Protein AF-A0A2V6DS39-F1 (afdb_monomer_lite)

Radius of gyration: 12.54 Å; chains: 1; bounding box: 29×24×33 Å

Foldseek 3Di:
DVPAAPLQVVLCCVVCVVWDFPDKDWDQDPNFIKIWTFTCDPNFTKTFIAGSNSHTPDIDGPVVVVVVVVVVVPD

Sequence (75 aa):
MKDLPAAVQTTFKDKAGNDQIFRIEKETRKGKECHEAIVNKDAKETAIQVDTAGKYLGTHDEKTEREKAEKAEKH

pLDDT: mean 82.41, std 11.46, range [42.5, 92.12]

Secondary structure (DSSP, 8-state):
-TTS-HHHHHHHHHHHTTS-EEEEEEEEETTEEEEEEEEEETTEEEEEEEETTS-EEEEEEHHHHHHHHHHHTT-

Structure (mmCIF, N/CA/C/O backbone):
data_AF-A0A2V6DS39-F1
#
_entry.id   AF-A0A2V6DS39-F1
#
loop_
_atom_site.group_PDB
_atom_site.id
_atom_site.type_symbol
_atom_site.label_atom_id
_atom_site.label_alt_id
_atom_site.label_comp_id
_atom_site.label_asym_id
_atom_site.label_entity_id
_atom_site.label_seq_id
_atom_site.pdbx_PDB_ins_code
_atom_site.Cartn_x
_atom_site.Cartn_y
_atom_site.Cartn_z
_atom_site.occupancy
_atom_site.B_iso_or_equiv
_atom_site.auth_seq_id
_atom_site.auth_comp_id
_atom_site.auth_asym_id
_atom_site.auth_atom_id
_atom_site.pdbx_PDB_model_num
ATOM 1 N N . MET A 1 1 ? -1.334 -12.146 1.172 1.00 59.97 1 MET A N 1
ATOM 2 C CA . MET A 1 1 ? -2.374 -11.323 0.504 1.00 59.97 1 MET A CA 1
ATOM 3 C C . MET A 1 1 ? -3.804 -11.700 0.890 1.00 59.97 1 MET A C 1
ATOM 5 O O . MET A 1 1 ? -4.661 -10.843 0.754 1.00 59.97 1 MET A O 1
ATOM 9 N N . LYS A 1 2 ? -4.101 -12.936 1.333 1.00 60.88 2 LYS A N 1
ATOM 10 C CA . LYS A 1 2 ? -5.486 -13.365 1.623 1.00 60.88 2 LYS A CA 1
ATOM 11 C C . LYS A 1 2 ? -6.084 -12.747 2.893 1.00 60.88 2 LYS A C 1
ATOM 13 O O . LYS A 1 2 ? -7.297 -12.630 2.974 1.00 60.88 2 LYS A O 1
ATOM 18 N N . ASP A 1 3 ? -5.238 -12.291 3.810 1.00 72.25 3 ASP A N 1
ATOM 19 C CA . ASP A 1 3 ? -5.634 -11.577 5.031 1.00 72.25 3 ASP A CA 1
ATOM 20 C C . ASP A 1 3 ? -5.927 -10.087 4.808 1.00 72.25 3 ASP A C 1
ATOM 22 O O . ASP A 1 3 ? -6.232 -9.367 5.751 1.00 72.25 3 ASP A O 1
ATOM 26 N N . LEU A 1 4 ? -5.812 -9.605 3.566 1.00 79.81 4 LEU A N 1
ATOM 27 C CA . LEU A 1 4 ? -6.024 -8.202 3.232 1.00 79.81 4 LEU A CA 1
ATOM 28 C C . LEU A 1 4 ? -7.410 -7.994 2.624 1.00 79.81 4 LEU A C 1
ATOM 30 O O . LEU A 1 4 ? -7.832 -8.799 1.784 1.00 79.81 4 LEU A O 1
ATOM 34 N N . PRO A 1 5 ? -8.076 -6.874 2.935 1.00 86.31 5 PRO A N 1
ATOM 35 C CA . PRO A 1 5 ? -9.306 -6.474 2.267 1.00 86.31 5 PRO A CA 1
ATOM 36 C C . PRO A 1 5 ? -9.146 -6.457 0.741 1.00 86.31 5 PRO A C 1
ATOM 38 O O . PRO A 1 5 ? -8.110 -6.051 0.210 1.00 86.31 5 PRO A O 1
ATOM 41 N N . ALA A 1 6 ? -10.190 -6.854 0.008 1.00 89.25 6 ALA A N 1
ATOM 42 C CA . ALA A 1 6 ? -10.164 -6.862 -1.459 1.00 89.25 6 ALA A CA 1
ATOM 43 C C . ALA A 1 6 ? -9.843 -5.474 -2.048 1.00 89.25 6 ALA A C 1
ATOM 45 O O . ALA A 1 6 ? -9.151 -5.370 -3.063 1.00 89.25 6 ALA A O 1
ATOM 46 N N . ALA A 1 7 ? -10.286 -4.409 -1.373 1.00 90.31 7 ALA A N 1
ATOM 47 C CA . ALA A 1 7 ? -9.974 -3.031 -1.734 1.00 90.31 7 ALA A CA 1
ATOM 48 C C . ALA A 1 7 ? -8.460 -2.754 -1.663 1.00 90.31 7 ALA A C 1
ATOM 50 O O . ALA A 1 7 ? -7.886 -2.230 -2.610 1.00 90.31 7 ALA A O 1
ATOM 51 N N . VAL A 1 8 ? -7.792 -3.202 -0.595 1.00 90.38 8 VAL A N 1
ATOM 52 C CA . VAL A 1 8 ? -6.335 -3.084 -0.416 1.00 90.38 8 VAL A CA 1
ATOM 53 C C . VAL A 1 8 ? -5.584 -3.850 -1.502 1.00 90.38 8 VAL A C 1
ATOM 55 O O . VAL A 1 8 ? -4.678 -3.310 -2.131 1.00 90.38 8 VAL A O 1
ATOM 58 N N . GLN A 1 9 ? -5.992 -5.092 -1.776 1.00 89.88 9 GLN A N 1
ATOM 59 C CA . GLN A 1 9 ? -5.378 -5.908 -2.829 1.00 89.88 9 GLN A CA 1
ATOM 60 C C . GLN A 1 9 ? -5.519 -5.266 -4.214 1.00 89.88 9 GLN A C 1
ATOM 62 O O . GLN A 1 9 ? -4.586 -5.323 -5.014 1.00 89.88 9 GLN A O 1
ATOM 67 N N . THR A 1 10 ? -6.673 -4.657 -4.494 1.00 91.56 10 THR A N 1
ATOM 68 C CA . THR A 1 10 ? -6.933 -3.960 -5.759 1.00 91.56 10 THR A CA 1
ATOM 69 C C . THR A 1 10 ? -6.033 -2.742 -5.890 1.00 91.56 10 THR A C 1
ATOM 71 O O . THR A 1 10 ? -5.355 -2.611 -6.901 1.00 91.56 10 THR A O 1
ATOM 74 N N . THR A 1 11 ? -5.942 -1.911 -4.849 1.00 92.12 11 THR A N 1
ATOM 75 C CA . THR A 1 11 ? -5.057 -0.740 -4.843 1.00 92.12 11 THR A CA 1
ATOM 76 C C . THR A 1 11 ? -3.595 -1.143 -4.999 1.00 92.12 11 THR A C 1
ATOM 78 O O . THR A 1 11 ? -2.877 -0.527 -5.775 1.00 92.12 11 THR A O 1
ATOM 81 N N . PHE A 1 12 ? -3.133 -2.204 -4.331 1.00 89.88 12 PHE A N 1
ATOM 82 C CA . PHE A 1 12 ? -1.762 -2.675 -4.530 1.00 89.88 12 PHE A CA 1
ATOM 83 C C . PHE A 1 12 ? -1.503 -3.151 -5.949 1.00 89.88 12 PHE A C 1
ATOM 85 O O . PHE A 1 12 ? -0.482 -2.782 -6.513 1.00 89.88 12 PHE A O 1
ATOM 92 N N . LYS A 1 13 ? -2.423 -3.907 -6.551 1.00 89.62 13 LYS A N 1
ATOM 93 C CA . LYS A 1 13 ? -2.295 -4.322 -7.953 1.00 89.62 13 LYS A CA 1
ATOM 94 C C . LYS A 1 13 ? -2.335 -3.139 -8.917 1.00 89.62 13 LYS A C 1
ATOM 96 O O . LYS A 1 13 ? -1.559 -3.121 -9.859 1.00 89.62 13 LYS A O 1
ATOM 101 N N . ASP A 1 14 ? -3.189 -2.151 -8.670 1.00 91.62 14 ASP A N 1
ATOM 102 C CA . ASP A 1 14 ? -3.288 -0.933 -9.481 1.00 91.62 14 ASP A CA 1
ATOM 103 C C . ASP A 1 14 ? -1.995 -0.103 -9.418 1.00 91.62 14 ASP A C 1
ATOM 105 O O . ASP A 1 14 ? -1.428 0.265 -10.444 1.00 91.62 14 ASP A O 1
ATOM 109 N N . LYS A 1 15 ? -1.468 0.120 -8.208 1.00 89.81 15 LYS A N 1
ATOM 110 C CA . LYS A 1 15 ? -0.259 0.927 -7.983 1.00 89.81 15 LYS A CA 1
ATOM 111 C C . LYS A 1 15 ? 1.028 0.200 -8.377 1.00 89.81 15 LYS A C 1
ATOM 113 O O . LYS A 1 15 ? 1.961 0.848 -8.857 1.00 89.81 15 LYS A O 1
ATOM 118 N N . ALA A 1 16 ? 1.081 -1.115 -8.174 1.00 88.12 16 ALA A N 1
ATOM 119 C CA . ALA A 1 16 ? 2.155 -1.960 -8.683 1.00 88.12 16 ALA A CA 1
ATOM 120 C C . ALA A 1 16 ? 2.087 -2.061 -10.215 1.00 88.12 16 ALA A C 1
ATOM 122 O O . ALA A 1 16 ? 3.108 -2.056 -10.887 1.00 88.12 16 ALA A O 1
ATOM 123 N N . GLY A 1 17 ? 0.894 -2.112 -10.807 1.00 86.75 17 GLY A N 1
ATOM 124 C CA . GLY A 1 17 ? 0.742 -2.347 -12.238 1.00 86.75 17 GLY A CA 1
ATOM 125 C C . GLY A 1 17 ? 1.327 -3.707 -12.629 1.00 86.75 17 GLY A C 1
ATOM 126 O O . GLY A 1 17 ? 0.836 -4.745 -12.191 1.00 86.75 17 GLY A O 1
ATOM 127 N N . ASN A 1 18 ? 2.383 -3.697 -13.446 1.00 87.12 18 ASN A N 1
ATOM 128 C CA . ASN A 1 18 ? 3.137 -4.903 -13.815 1.00 87.12 18 ASN A CA 1
ATOM 129 C C . ASN A 1 18 ? 4.336 -5.180 -12.891 1.00 87.12 18 ASN A C 1
ATOM 131 O O . ASN A 1 18 ? 5.022 -6.186 -13.070 1.00 87.12 18 ASN A O 1
ATOM 135 N N . ASP A 1 19 ? 4.604 -4.295 -11.928 1.00 88.25 19 ASP A N 1
ATOM 136 C CA . ASP A 1 19 ? 5.697 -4.446 -10.974 1.00 88.25 19 ASP A CA 1
ATOM 137 C C . ASP A 1 19 ? 5.416 -5.608 -10.006 1.00 88.25 19 ASP A C 1
ATOM 139 O O . ASP A 1 19 ? 4.285 -5.836 -9.562 1.00 88.25 19 ASP A O 1
ATOM 143 N N . GLN A 1 20 ? 6.463 -6.353 -9.642 1.00 87.19 20 GLN A N 1
ATOM 144 C CA . GLN A 1 20 ? 6.327 -7.465 -8.706 1.00 87.19 20 GLN A CA 1
ATOM 145 C C . GLN A 1 20 ? 6.200 -6.939 -7.272 1.00 87.19 20 GLN A C 1
ATOM 147 O O . GLN A 1 20 ? 7.100 -6.269 -6.762 1.00 87.19 20 GLN A O 1
ATOM 152 N N . ILE A 1 21 ? 5.108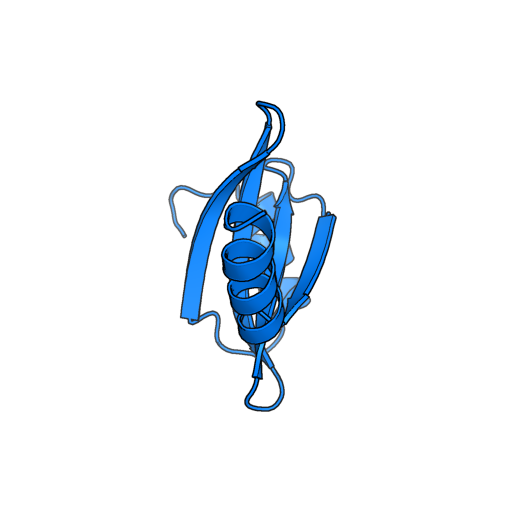 -7.305 -6.596 1.00 89.25 21 ILE A N 1
ATOM 153 C CA . ILE A 1 21 ? 4.960 -7.126 -5.148 1.00 89.25 21 ILE A CA 1
ATOM 154 C C . ILE A 1 21 ? 5.805 -8.198 -4.453 1.00 89.25 21 ILE A C 1
ATOM 156 O O . ILE A 1 21 ? 5.488 -9.384 -4.534 1.00 89.25 21 ILE A O 1
ATOM 160 N N . PHE A 1 22 ? 6.866 -7.792 -3.761 1.00 88.69 22 PHE A N 1
ATOM 161 C CA . PHE A 1 22 ? 7.719 -8.702 -2.994 1.00 88.69 22 PHE A CA 1
ATOM 162 C C . PHE A 1 22 ? 7.078 -9.121 -1.680 1.00 88.69 22 PHE A C 1
ATOM 164 O O . PHE A 1 22 ? 7.093 -10.292 -1.301 1.00 88.69 22 PHE A O 1
ATOM 171 N N . ARG A 1 23 ? 6.543 -8.137 -0.963 1.00 88.12 23 ARG A N 1
ATOM 172 C CA . ARG A 1 23 ? 6.142 -8.261 0.433 1.00 88.12 23 ARG A CA 1
ATOM 173 C C . ARG A 1 23 ? 4.962 -7.352 0.685 1.00 88.12 23 ARG A C 1
ATOM 175 O O . ARG A 1 23 ? 4.873 -6.277 0.104 1.00 88.12 23 ARG A O 1
ATOM 182 N N . ILE A 1 24 ? 4.073 -7.780 1.573 1.00 88.38 24 ILE A N 1
ATOM 183 C CA . ILE A 1 24 ? 3.085 -6.881 2.154 1.00 88.38 24 ILE A CA 1
ATOM 184 C C . ILE A 1 24 ? 3.228 -6.928 3.663 1.00 88.38 24 ILE A C 1
ATOM 186 O O . ILE A 1 24 ? 3.188 -8.001 4.263 1.00 88.38 24 ILE A O 1
ATOM 190 N N . GLU A 1 25 ? 3.400 -5.757 4.243 1.00 87.56 25 GLU A N 1
ATOM 191 C CA . GLU A 1 25 ? 3.480 -5.510 5.666 1.00 87.56 25 GLU A CA 1
ATOM 192 C C . GLU A 1 25 ? 2.158 -4.978 6.190 1.00 87.56 25 GLU A C 1
ATOM 194 O O . GLU A 1 25 ? 1.337 -4.419 5.458 1.00 87.56 25 GLU A O 1
ATOM 199 N N . LYS A 1 26 ? 1.957 -5.166 7.487 1.00 86.56 26 LYS A N 1
ATOM 200 C CA . LYS A 1 26 ? 0.837 -4.600 8.214 1.00 86.56 26 LYS A CA 1
ATOM 201 C C . LYS A 1 26 ? 1.405 -3.706 9.296 1.00 86.56 26 LYS A C 1
ATOM 203 O O . LYS A 1 26 ? 2.094 -4.190 10.189 1.00 86.56 26 LYS A O 1
ATOM 208 N N . GLU A 1 27 ? 1.071 -2.432 9.228 1.00 81.56 27 GLU A N 1
ATOM 209 C CA . GLU A 1 27 ? 1.456 -1.443 10.219 1.00 81.56 27 GLU A CA 1
ATOM 210 C C . GLU A 1 27 ? 0.207 -0.932 10.935 1.00 81.56 27 GLU A C 1
ATOM 212 O O . GLU A 1 27 ? -0.862 -0.795 10.350 1.00 81.56 27 GLU A O 1
ATOM 217 N N . THR A 1 28 ? 0.311 -0.648 12.231 1.00 80.06 28 THR A N 1
ATOM 218 C CA . THR A 1 28 ? -0.764 0.030 12.963 1.00 80.06 28 THR A CA 1
ATOM 219 C C . THR A 1 28 ? -0.321 1.443 13.288 1.00 80.06 28 THR A C 1
ATOM 221 O O . THR A 1 28 ? 0.475 1.663 14.198 1.00 80.06 28 THR A O 1
ATOM 224 N N . ARG A 1 29 ? -0.861 2.425 12.568 1.00 73.00 29 ARG A N 1
ATOM 225 C CA . ARG A 1 29 ? -0.514 3.833 12.739 1.00 73.00 29 ARG A CA 1
ATOM 226 C C . ARG A 1 29 ? -1.635 4.568 13.459 1.00 73.00 29 ARG A C 1
ATOM 228 O O . ARG A 1 29 ? -2.760 4.652 12.974 1.00 73.00 29 ARG A O 1
ATOM 235 N N . LYS A 1 30 ? -1.334 5.134 14.633 1.00 74.31 30 LYS A N 1
ATOM 236 C CA . LYS A 1 30 ? -2.310 5.866 15.473 1.00 74.31 30 LYS A CA 1
ATOM 237 C C . LYS A 1 30 ? -3.583 5.053 15.783 1.00 74.31 30 LYS A C 1
ATOM 239 O O . LYS A 1 30 ? -4.685 5.595 15.760 1.00 74.31 30 LYS A O 1
ATOM 244 N N . GLY A 1 31 ? -3.433 3.748 16.023 1.00 82.31 31 GLY A N 1
ATOM 245 C CA . GLY A 1 31 ? -4.555 2.836 16.286 1.00 82.31 31 GLY A CA 1
ATOM 246 C C . GLY A 1 31 ? -5.401 2.487 15.056 1.00 82.31 31 GLY A C 1
ATOM 247 O O . GLY A 1 31 ? -6.435 1.842 15.201 1.00 82.31 31 GLY A O 1
ATOM 248 N N . LYS A 1 32 ? -4.981 2.902 13.856 1.00 84.12 32 LYS A N 1
ATOM 249 C CA . LYS A 1 32 ? -5.576 2.486 12.586 1.00 84.12 32 LYS A CA 1
ATOM 250 C C . LYS A 1 32 ? -4.651 1.502 11.899 1.00 84.12 32 LYS A C 1
ATOM 252 O O . LYS A 1 32 ? -3.448 1.734 11.818 1.00 84.12 32 LYS A O 1
ATOM 257 N N . GLU A 1 33 ? -5.220 0.407 11.430 1.00 87.50 33 GLU A N 1
ATOM 258 C CA . GLU A 1 33 ? -4.477 -0.579 10.663 1.00 87.50 33 GLU A CA 1
ATOM 259 C C . GLU A 1 33 ? -4.266 -0.070 9.231 1.00 87.50 33 GLU A C 1
ATOM 261 O O . GLU A 1 33 ? -5.182 0.413 8.565 1.00 87.50 33 GLU A O 1
ATOM 266 N N . CYS A 1 34 ? -3.027 -0.161 8.777 1.00 89.12 34 CYS A N 1
ATOM 267 C CA . CYS A 1 34 ? -2.576 0.179 7.445 1.00 89.12 34 CYS A CA 1
ATOM 268 C C . CYS A 1 34 ? -1.776 -1.003 6.898 1.00 89.12 34 CYS A C 1
ATOM 270 O O . CYS A 1 34 ? -1.190 -1.796 7.636 1.00 89.12 34 CYS A O 1
ATOM 272 N N . HIS A 1 35 ? -1.727 -1.110 5.583 1.00 90.25 35 HIS A N 1
ATOM 273 C CA . HIS A 1 35 ? -0.948 -2.119 4.893 1.00 90.25 35 HIS A CA 1
ATOM 274 C C . HIS A 1 35 ? 0.055 -1.451 3.973 1.00 90.25 35 HIS A C 1
ATOM 276 O O . HIS A 1 35 ? -0.258 -0.446 3.332 1.00 90.25 35 HIS A O 1
ATOM 282 N N . GLU A 1 36 ? 1.233 -2.048 3.866 1.00 91.00 36 GLU A N 1
ATOM 283 C CA . GLU A 1 36 ? 2.322 -1.541 3.042 1.00 91.00 36 GLU A CA 1
ATOM 284 C C . GLU A 1 36 ? 2.812 -2.618 2.091 1.00 91.00 36 GLU A C 1
ATOM 286 O O . GLU A 1 36 ? 3.338 -3.635 2.522 1.00 91.00 36 GLU A O 1
ATOM 291 N N . ALA A 1 37 ? 2.622 -2.431 0.788 1.00 91.31 37 ALA A N 1
ATOM 292 C CA . ALA A 1 37 ? 3.143 -3.350 -0.214 1.00 91.31 37 ALA A CA 1
ATOM 293 C C . ALA A 1 37 ? 4.482 -2.850 -0.742 1.00 91.31 37 ALA A C 1
ATOM 295 O O . ALA A 1 37 ? 4.544 -1.793 -1.366 1.00 91.31 37 ALA A O 1
ATOM 296 N N . ILE A 1 38 ? 5.527 -3.644 -0.542 1.00 90.94 38 ILE A N 1
ATOM 297 C CA . ILE A 1 38 ? 6.838 -3.424 -1.138 1.00 90.94 38 ILE A CA 1
ATOM 298 C C . ILE A 1 38 ? 6.810 -3.969 -2.562 1.00 90.94 38 ILE A C 1
ATOM 300 O O . ILE A 1 38 ? 6.623 -5.172 -2.775 1.00 90.94 38 ILE A O 1
ATOM 304 N N . VAL A 1 39 ? 6.994 -3.086 -3.537 1.00 91.94 39 VAL A N 1
ATOM 305 C CA . VAL A 1 39 ? 7.079 -3.414 -4.964 1.00 91.94 39 VAL A CA 1
ATOM 306 C C . VAL A 1 39 ? 8.457 -3.084 -5.512 1.00 91.94 39 VAL A C 1
ATOM 308 O O . VAL A 1 39 ? 9.066 -2.096 -5.103 1.00 91.94 39 VAL A O 1
ATOM 311 N N . ASN 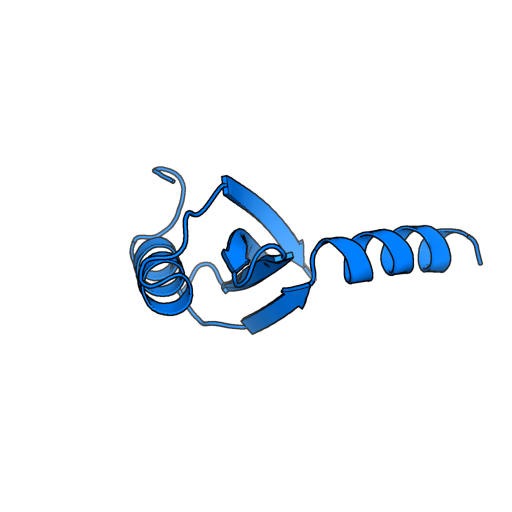A 1 40 ? 8.944 -3.884 -6.463 1.00 88.12 40 ASN A N 1
ATOM 312 C CA . ASN A 1 40 ? 10.116 -3.499 -7.247 1.00 88.12 40 ASN A CA 1
ATOM 313 C C . ASN A 1 40 ? 9.687 -2.552 -8.362 1.00 88.12 40 ASN A C 1
ATOM 315 O O . ASN A 1 40 ? 9.126 -3.004 -9.355 1.00 88.12 40 ASN A O 1
ATOM 319 N N . LYS A 1 41 ? 9.955 -1.261 -8.208 1.00 83.44 41 LYS A N 1
ATOM 320 C CA . LYS A 1 41 ? 9.698 -0.268 -9.243 1.00 83.44 41 LYS A CA 1
ATOM 321 C C . LYS A 1 41 ? 11.030 0.316 -9.680 1.00 83.44 41 LYS A C 1
ATOM 323 O O . LYS A 1 41 ? 11.732 0.912 -8.871 1.00 83.44 41 LYS A O 1
ATOM 328 N N . ASP A 1 42 ? 11.391 0.127 -10.946 1.00 80.94 42 ASP A N 1
ATOM 329 C CA . ASP A 1 42 ? 12.634 0.674 -11.517 1.00 80.94 42 ASP A CA 1
ATOM 330 C C . ASP A 1 42 ? 13.906 0.247 -10.745 1.00 80.94 42 ASP A C 1
ATOM 332 O O . ASP A 1 42 ? 14.756 1.062 -10.393 1.00 80.94 42 ASP A O 1
ATOM 336 N N . ALA A 1 43 ? 14.010 -1.045 -10.405 1.00 82.50 43 ALA A N 1
ATOM 337 C CA . ALA A 1 43 ? 15.087 -1.611 -9.580 1.00 82.50 43 ALA A CA 1
ATOM 338 C C . ALA A 1 43 ? 15.190 -1.029 -8.152 1.00 82.50 43 ALA A C 1
ATOM 340 O O . ALA A 1 43 ? 16.202 -1.231 -7.475 1.00 82.50 43 ALA A O 1
ATOM 341 N N . LYS A 1 44 ? 14.146 -0.341 -7.670 1.00 86.31 44 LYS A N 1
ATOM 342 C CA . LYS A 1 44 ? 14.045 0.199 -6.3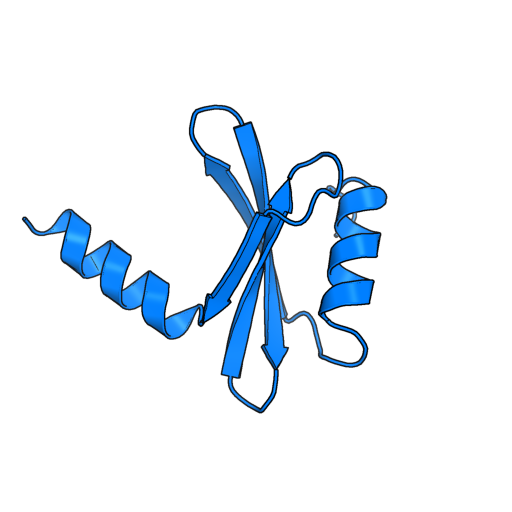10 1.00 86.31 44 LYS A CA 1
ATOM 343 C C . LYS A 1 44 ? 12.838 -0.375 -5.584 1.00 86.31 44 LYS A C 1
ATOM 345 O O . LYS A 1 44 ? 11.757 -0.534 -6.147 1.00 86.31 44 LYS A O 1
ATOM 350 N N . GLU A 1 45 ? 13.018 -0.662 -4.304 1.00 89.94 45 GLU A N 1
ATOM 351 C CA . GLU A 1 45 ? 11.947 -1.127 -3.427 1.00 89.94 45 GLU A CA 1
ATOM 352 C C . GLU A 1 45 ? 11.098 0.069 -2.987 1.00 89.94 45 GLU A C 1
ATOM 354 O O . GLU A 1 45 ? 11.5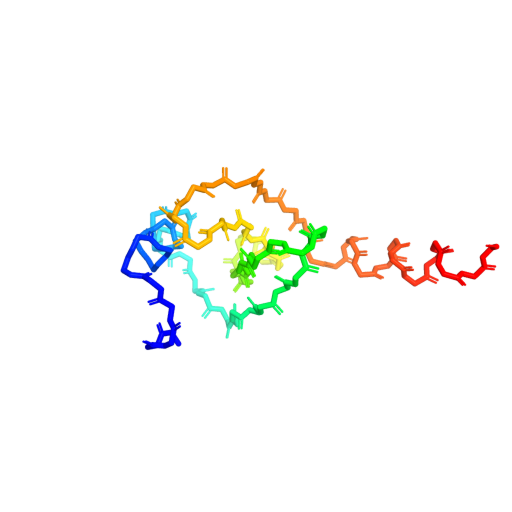30 0.916 -2.204 1.00 89.94 45 GLU A O 1
ATOM 359 N N . THR A 1 46 ? 9.886 0.160 -3.532 1.00 90.19 46 THR A N 1
ATOM 360 C CA . THR A 1 46 ? 8.909 1.191 -3.175 1.00 90.19 46 THR A CA 1
ATOM 361 C C . THR A 1 46 ? 7.836 0.580 -2.288 1.00 90.19 46 THR A C 1
ATOM 363 O O . THR A 1 46 ? 7.159 -0.362 -2.693 1.00 90.19 46 THR A O 1
ATOM 366 N N . ALA A 1 47 ? 7.646 1.136 -1.099 1.00 90.81 47 ALA A N 1
ATOM 367 C CA . ALA A 1 47 ? 6.532 0.818 -0.226 1.00 90.81 47 ALA A CA 1
ATOM 368 C C . ALA A 1 47 ? 5.308 1.643 -0.636 1.00 90.81 47 ALA A C 1
ATOM 370 O O . ALA A 1 47 ? 5.336 2.873 -0.647 1.00 90.81 47 ALA A O 1
ATOM 371 N N . ILE A 1 48 ? 4.219 0.969 -0.991 1.00 91.50 48 ILE A N 1
ATOM 372 C CA . ILE A 1 48 ? 2.906 1.568 -1.229 1.00 91.50 48 ILE A CA 1
ATOM 373 C C . ILE A 1 48 ? 2.097 1.405 0.049 1.00 91.50 48 ILE A C 1
ATOM 375 O O . ILE A 1 48 ? 1.856 0.278 0.453 1.00 91.50 48 ILE A O 1
ATOM 379 N N . GLN A 1 49 ? 1.625 2.492 0.651 1.00 91.56 49 GLN A N 1
ATOM 380 C CA . GLN A 1 49 ? 0.842 2.477 1.883 1.00 91.56 49 GLN A CA 1
ATOM 381 C C . GLN A 1 49 ? -0.649 2.672 1.586 1.00 91.56 49 GLN A C 1
ATOM 383 O O . GLN A 1 49 ? -1.052 3.605 0.882 1.00 91.56 49 GLN A O 1
ATOM 388 N N . VAL A 1 50 ? -1.483 1.784 2.124 1.00 91.88 50 VAL A N 1
ATOM 389 C CA . VAL A 1 50 ? -2.928 1.727 1.880 1.00 91.88 50 VAL A CA 1
ATOM 390 C C . VAL A 1 50 ? -3.658 1.408 3.186 1.00 91.88 50 VAL A C 1
ATOM 392 O O . VAL A 1 50 ? -3.264 0.517 3.929 1.00 91.88 50 VAL A O 1
ATOM 395 N N . ASP A 1 51 ? -4.732 2.133 3.478 1.00 91.25 51 ASP A N 1
ATOM 396 C CA . ASP A 1 51 ? -5.606 1.872 4.630 1.00 91.25 51 ASP A CA 1
ATOM 397 C C . ASP A 1 51 ? -6.453 0.605 4.418 1.00 91.25 51 ASP A C 1
ATOM 399 O O . ASP A 1 51 ? -6.726 0.242 3.275 1.00 91.25 51 ASP A O 1
ATOM 403 N N . THR A 1 52 ? -6.951 -0.031 5.484 1.00 88.50 52 THR A N 1
ATOM 404 C CA . THR A 1 52 ? -7.895 -1.171 5.395 1.00 88.50 52 THR A CA 1
ATOM 405 C C . THR A 1 52 ? -9.085 -0.961 4.443 1.00 88.50 52 THR A C 1
ATOM 407 O O . THR A 1 52 ? -9.563 -1.912 3.826 1.00 88.50 52 THR A O 1
ATOM 410 N N . ALA A 1 53 ? -9.537 0.278 4.237 1.00 89.38 53 ALA A N 1
ATOM 411 C CA . ALA A 1 53 ? -10.585 0.609 3.272 1.00 89.38 53 ALA A CA 1
ATOM 412 C C . ALA A 1 53 ? -10.128 0.553 1.794 1.00 89.38 53 ALA A C 1
ATOM 414 O O . ALA A 1 53 ? -10.909 0.857 0.895 1.00 89.38 53 ALA A O 1
ATOM 415 N N . GLY A 1 54 ? -8.863 0.222 1.516 1.00 88.88 54 GLY A N 1
ATOM 416 C CA . GLY A 1 54 ? -8.245 0.318 0.190 1.00 88.88 54 GLY A CA 1
ATOM 417 C C . GLY A 1 54 ? -7.856 1.742 -0.208 1.00 88.88 54 GLY A C 1
ATOM 418 O O . GLY A 1 54 ? -7.462 1.981 -1.351 1.00 88.88 54 GLY A O 1
ATOM 419 N N . LYS A 1 55 ? -7.945 2.703 0.719 1.00 91.88 55 LYS A N 1
ATOM 420 C CA . LYS A 1 55 ? -7.583 4.095 0.457 1.00 91.88 55 LYS A CA 1
ATOM 421 C C . LYS A 1 55 ? -6.066 4.234 0.410 1.00 91.88 55 LYS A C 1
ATOM 423 O O . LYS A 1 55 ? -5.392 4.016 1.411 1.00 91.88 55 LYS A O 1
ATOM 428 N N . TYR A 1 56 ? -5.544 4.644 -0.739 1.00 91.31 56 TYR A N 1
ATOM 429 C CA . TYR A 1 56 ? -4.133 4.973 -0.899 1.00 91.31 56 TYR A CA 1
ATOM 430 C C . TYR A 1 56 ? -3.732 6.130 0.029 1.00 91.31 56 TYR A C 1
ATOM 432 O O . TYR A 1 56 ? -4.331 7.208 -0.016 1.00 91.31 56 TYR A O 1
ATOM 440 N N . LEU A 1 57 ? -2.737 5.883 0.881 1.00 89.38 57 LEU A N 1
ATOM 441 C CA . LEU A 1 57 ? -2.204 6.847 1.844 1.00 89.38 57 LEU A CA 1
ATOM 442 C C . LEU A 1 57 ? -0.925 7.513 1.329 1.00 89.38 57 LEU A C 1
ATOM 444 O O . LEU A 1 57 ? -0.701 8.688 1.612 1.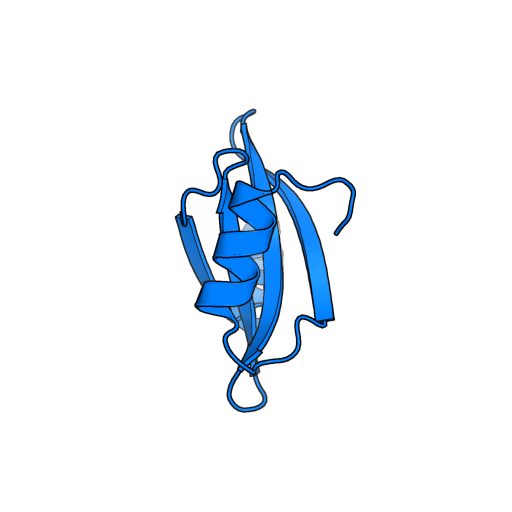00 89.38 57 LEU A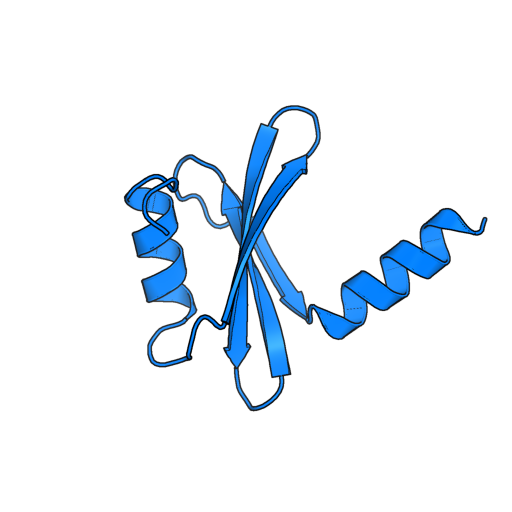 O 1
ATOM 448 N N . GLY A 1 58 ? -0.114 6.795 0.549 1.00 89.25 58 GLY A N 1
ATOM 449 C CA . GLY A 1 58 ? 1.133 7.315 -0.007 1.00 89.25 58 GLY A CA 1
ATOM 450 C C . GLY A 1 58 ? 2.043 6.219 -0.553 1.00 89.25 58 GLY A C 1
ATOM 451 O O . GLY A 1 58 ? 1.730 5.036 -0.461 1.00 89.25 58 GLY A O 1
ATOM 452 N N . THR A 1 59 ? 3.177 6.622 -1.119 1.00 88.81 59 THR A N 1
ATOM 453 C CA . THR A 1 59 ? 4.288 5.734 -1.476 1.00 88.81 59 THR A CA 1
ATOM 454 C C . THR A 1 59 ? 5.590 6.348 -1.000 1.00 88.81 59 THR A C 1
ATOM 456 O O . THR A 1 59 ? 5.743 7.567 -1.097 1.00 88.81 59 THR A O 1
ATOM 459 N N . HIS A 1 60 ? 6.536 5.527 -0.566 1.00 86.25 60 HIS A N 1
ATOM 460 C CA . HIS A 1 60 ? 7.889 5.964 -0.238 1.00 86.25 60 HIS A CA 1
ATOM 461 C C . HIS A 1 60 ? 8.913 4.877 -0.581 1.00 86.25 60 HIS A C 1
ATOM 463 O O . HIS A 1 60 ? 8.577 3.697 -0.640 1.00 86.25 60 HIS A O 1
ATOM 469 N N . ASP A 1 61 ? 10.165 5.260 -0.812 1.00 87.50 61 ASP A N 1
ATOM 470 C CA . ASP A 1 61 ? 11.264 4.307 -0.971 1.00 87.50 61 ASP A CA 1
ATOM 471 C C . ASP A 1 61 ? 11.526 3.587 0.361 1.00 87.50 61 ASP A C 1
ATOM 473 O O . ASP A 1 61 ? 11.911 4.232 1.342 1.00 87.50 61 ASP A O 1
ATOM 477 N N . GLU A 1 62 ? 11.360 2.258 0.392 1.00 81.56 62 GLU A N 1
ATOM 478 C CA . GLU A 1 62 ? 11.518 1.436 1.608 1.00 81.56 62 GLU A CA 1
ATOM 479 C C . GLU A 1 62 ? 12.897 1.666 2.239 1.00 81.56 62 GLU A C 1
ATOM 481 O O . GLU A 1 62 ? 13.036 1.926 3.435 1.00 81.56 62 GLU A O 1
ATOM 486 N N . LYS A 1 63 ? 13.920 1.670 1.382 1.00 75.75 63 LYS A N 1
ATOM 487 C CA . LYS A 1 63 ? 15.318 1.856 1.764 1.00 75.75 63 LYS A CA 1
ATOM 488 C C . LYS A 1 63 ? 15.544 3.180 2.499 1.00 75.75 63 LYS A C 1
ATOM 490 O O . LYS A 1 63 ? 16.259 3.222 3.494 1.00 75.75 63 LYS A O 1
ATOM 495 N N . THR A 1 64 ? 14.892 4.248 2.040 1.00 74.69 64 THR A N 1
ATOM 496 C CA . THR A 1 64 ? 15.059 5.595 2.599 1.00 74.69 64 THR A CA 1
ATOM 497 C C . THR A 1 64 ? 14.342 5.745 3.938 1.00 74.69 64 THR A C 1
ATOM 499 O O . THR A 1 64 ? 14.887 6.351 4.861 1.00 74.69 64 THR A O 1
ATOM 502 N N . GLU A 1 65 ? 13.126 5.211 4.070 1.00 70.19 65 GLU A N 1
ATOM 503 C CA . GLU A 1 65 ? 12.361 5.347 5.315 1.00 70.19 65 GLU A CA 1
ATOM 504 C C . GLU A 1 65 ? 12.892 4.435 6.422 1.00 70.19 65 GLU A C 1
ATOM 506 O O . GLU A 1 65 ? 12.964 4.874 7.568 1.00 70.19 65 GLU A O 1
ATOM 511 N N . ARG A 1 66 ? 13.383 3.233 6.094 1.00 67.88 66 ARG A N 1
ATOM 512 C CA . ARG A 1 66 ? 14.060 2.364 7.067 1.00 67.88 66 ARG A CA 1
ATOM 513 C C . ARG A 1 66 ? 15.293 3.037 7.676 1.00 67.88 66 ARG A C 1
ATOM 515 O O . ARG A 1 66 ? 15.464 3.025 8.893 1.00 67.88 66 ARG A O 1
ATOM 522 N N . GLU A 1 67 ? 16.109 3.693 6.849 1.00 67.31 67 GLU A N 1
ATOM 523 C CA . GLU A 1 67 ? 17.273 4.448 7.327 1.00 67.31 67 GLU A CA 1
ATOM 524 C C . GLU A 1 67 ? 16.872 5.648 8.202 1.00 67.31 67 GLU A C 1
ATOM 526 O O . GLU A 1 67 ? 17.540 5.941 9.195 1.00 67.31 67 GLU A O 1
ATOM 531 N N . LYS A 1 68 ? 15.772 6.344 7.879 1.00 61.91 68 LYS A N 1
ATOM 532 C CA . LYS A 1 68 ? 15.277 7.461 8.700 1.00 61.91 68 LYS A CA 1
ATOM 533 C C . LYS A 1 68 ? 14.663 7.013 10.021 1.00 61.91 68 LYS A C 1
ATOM 535 O O . LYS A 1 68 ? 14.908 7.680 11.022 1.00 61.91 68 LYS A O 1
ATOM 540 N N . ALA A 1 69 ? 13.889 5.929 10.037 1.00 61.41 69 ALA A N 1
ATOM 541 C CA . ALA A 1 69 ? 13.289 5.390 11.255 1.00 61.41 69 ALA A CA 1
ATOM 542 C C . ALA A 1 69 ? 14.377 5.006 12.272 1.00 61.41 69 ALA A C 1
ATOM 544 O O . ALA A 1 69 ? 14.332 5.449 13.418 1.00 61.41 69 ALA A O 1
ATOM 545 N N . GLU A 1 70 ? 15.437 4.323 11.822 1.00 60.50 70 GLU A N 1
ATOM 546 C CA . GLU A 1 70 ? 16.590 3.993 12.674 1.00 60.50 70 GLU A CA 1
ATOM 547 C C . GLU A 1 70 ? 17.333 5.230 13.205 1.00 60.50 70 GLU A C 1
ATOM 549 O O . GLU A 1 70 ? 17.868 5.210 14.316 1.00 60.50 70 GLU A O 1
ATOM 554 N N . LYS A 1 71 ? 17.388 6.324 12.433 1.00 61.75 71 LYS A N 1
ATOM 555 C CA . LYS A 1 71 ? 17.997 7.583 12.894 1.00 61.75 71 LYS A CA 1
ATOM 556 C C . LYS A 1 71 ? 17.098 8.355 13.860 1.00 61.75 71 LYS A C 1
ATOM 558 O O . LYS A 1 71 ? 17.626 9.011 14.753 1.00 61.75 71 LYS A O 1
ATOM 563 N N . ALA A 1 72 ? 15.780 8.291 13.685 1.00 59.28 72 ALA A N 1
ATOM 564 C CA . ALA A 1 72 ? 14.808 8.989 14.523 1.00 59.28 72 ALA A CA 1
ATOM 565 C C . ALA A 1 72 ? 14.661 8.356 15.917 1.00 59.28 72 ALA A C 1
ATOM 567 O O . ALA A 1 72 ? 14.407 9.075 16.875 1.00 59.28 72 ALA A O 1
ATOM 568 N N . GLU A 1 73 ? 14.879 7.045 16.057 1.00 56.94 73 GLU A N 1
ATOM 569 C CA . GLU A 1 73 ? 14.867 6.353 17.359 1.00 56.94 73 GLU A CA 1
ATOM 570 C C . GLU A 1 73 ? 16.142 6.556 18.199 1.00 56.94 73 GLU A C 1
ATOM 572 O O . GLU A 1 73 ? 16.177 6.178 19.368 1.00 56.94 73 GLU A O 1
ATOM 577 N N . LYS A 1 74 ? 17.198 7.159 17.636 1.00 52.78 74 LYS A N 1
ATOM 578 C CA . LYS A 1 74 ? 18.480 7.389 18.329 1.00 52.78 74 LYS A CA 1
ATOM 579 C C . LYS A 1 74 ? 18.674 8.804 18.894 1.00 52.78 74 LYS A C 1
ATOM 581 O O . LYS A 1 74 ? 19.806 9.124 19.265 1.00 52.78 74 LYS A O 1
ATOM 586 N N . HIS A 1 75 ? 17.639 9.644 18.959 1.00 42.50 75 HIS A N 1
ATOM 587 C CA . HIS A 1 75 ? 17.759 11.007 19.494 1.00 42.50 75 HIS A CA 1
ATOM 588 C C . HIS A 1 75 ? 16.863 11.267 20.701 1.00 42.50 75 HIS A C 1
ATOM 590 O O . HIS A 1 75 ? 15.649 10.988 20.604 1.00 42.50 75 HIS A O 1
#